Protein AF-0000000078875463 (afdb_homodimer)

Nearest PDB structures (foldseek):
  2kw6-assembly1_A  TM=8.649E-01  e=6.030E-05  Homo sapiens
  2m1l-assembly1_B  TM=8.124E-01  e=4.429E-05  Homo sapiens
  8tsh-assembly1_E  TM=6.847E-01  e=7.932E+00  Caldimonas thermodepolymerans
  2kw6-assembly1_A  TM=8.632E-01  e=5.607E-05  Homo sapiens
  2m1l-assembly1_B  TM=8.114E-01  e=6.341E-05  Homo sapiens

Solvent-accessible surface area (backbone atoms only — not comparable to full-atom values): 6840 Å² total; per-residue (Å²): 134,82,73,65,52,55,68,73,31,62,60,26,43,37,48,52,42,47,53,49,41,60,67,28,46,62,47,30,74,74,62,35,65,68,33,46,52,48,39,54,52,38,45,56,49,39,50,53,35,45,54,53,48,48,54,51,50,55,54,60,72,73,105,133,84,73,65,53,56,67,74,31,62,62,26,44,36,46,51,42,47,53,50,38,59,67,28,46,62,48,30,74,76,63,36,63,67,31,44,52,49,40,55,52,38,46,56,50,39,50,54,35,46,53,51,47,48,54,52,50,55,54,59,71,73,104

InterPro domains:
  IPR017266 Cyclin-dependent kinase 2-associated protein 1/2 [PF09806] (9-61)
  IPR017266 Cyclin-dependent kinase 2-associated protein 1/2 [PTHR22607] (5-63)

Secondary st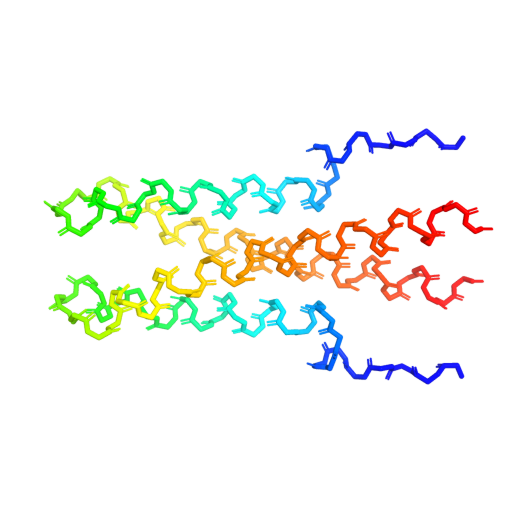ructure (DSSP, 8-state):
-----TTTSHHHHHHHHHHHHHHHHHHHHTT-HHHHHHHHHHHHHHHHHHHHHHHHHHHHHT-/-----TTTSHHHHHHHHHHHHHHHHHHHHTT-HHHHHHHHHHHHHHHHHHHHHHHHHHHHHT-

Radius of gyration: 15.42 Å; Cα contacts (8 Å, |Δi|>4): 124; chains: 2; bounding box: 28×46×31 Å

Foldseek 3Di:
DDPCPCCRDLNNVLVVLVVLLVVLVVVVVVPDPVSVVSNVVSVVSSVVSVVVVVVVVVVVVVD/DDPCPCCRDLNNVLVVLVVLLVVLPVVVVVPDPVSVVSNVVSVVSSVVSVVVVVVVVVVVVVD

pLDDT: mean 86.04, std 15.21, range [30.8, 97.62]

Organism: Nematostella vectensis (NCBI:txid45351)

Structure (mmCIF, N/CA/C/O backbone):
data_AF-0000000078875463-model_v1
#
loop_
_entity.id
_entity.type
_entity.pdbx_description
1 polymer 'Cyclin-dependent kinase 2-associated protein'
#
loop_
_atom_site.group_PDB
_atom_site.id
_atom_site.type_symbol
_atom_site.label_atom_id
_atom_site.label_alt_id
_atom_site.label_comp_id
_atom_site.label_asym_id
_atom_site.label_entity_id
_atom_site.label_seq_id
_atom_site.pdbx_PDB_ins_code
_atom_site.Cartn_x
_atom_site.Cartn_y
_atom_site.Cartn_z
_atom_site.occupancy
_atom_site.B_iso_or_equiv
_atom_site.auth_seq_id
_atom_site.auth_comp_id
_atom_site.auth_asym_id
_atom_site.auth_atom_id
_atom_site.pdbx_PDB_model_num
ATOM 1 N N . SER A 1 1 ? -14.789 19.266 16.031 1 30.8 1 SER A N 1
ATOM 2 C CA . SER A 1 1 ? -13.672 19.203 15.102 1 30.8 1 SER A CA 1
ATOM 3 C C . SER A 1 1 ? -13.57 17.844 14.438 1 30.8 1 SER A C 1
ATOM 5 O O . SER A 1 1 ? -13.273 16.844 15.094 1 30.8 1 SER A O 1
ATOM 7 N N . GLN A 1 2 ? -14.617 17.312 13.633 1 38 2 GLN A N 1
ATOM 8 C CA . GLN A 1 2 ? -15.352 16.078 13.375 1 38 2 GLN A CA 1
ATOM 9 C C . GLN A 1 2 ? -14.43 15.008 12.789 1 38 2 GLN A C 1
ATOM 11 O O . GLN A 1 2 ? -13.789 15.227 11.75 1 38 2 GLN A O 1
ATOM 16 N N . GLY A 1 3 ? -13.758 14.25 13.633 1 39.81 3 GLY A N 1
ATOM 17 C CA . GLY A 1 3 ? -12.914 13.094 13.414 1 39.81 3 GLY A CA 1
ATOM 18 C C . GLY A 1 3 ? -13.344 12.258 12.219 1 39.81 3 GLY A C 1
ATOM 19 O O . GLY A 1 3 ? -14.367 11.57 12.273 1 39.81 3 GLY A O 1
ATOM 20 N N . THR A 1 4 ? -13.375 12.781 11.039 1 51.97 4 THR A N 1
ATOM 21 C CA . THR A 1 4 ? -13.664 11.891 9.914 1 51.97 4 THR A CA 1
ATOM 22 C C . THR A 1 4 ? -13.211 10.469 10.219 1 51.97 4 THR A C 1
ATOM 24 O O . THR A 1 4 ? -12.094 10.25 10.703 1 51.97 4 THR A O 1
ATOM 27 N N . PRO A 1 5 ? -14.141 9.547 10.461 1 55.16 5 PRO A N 1
ATOM 28 C CA . PRO A 1 5 ? -13.766 8.18 10.805 1 55.16 5 PRO A CA 1
ATOM 29 C C . PRO A 1 5 ? -12.641 7.637 9.922 1 55.16 5 PRO A C 1
ATOM 31 O O . PRO A 1 5 ? -12.562 7.969 8.734 1 55.16 5 PRO A O 1
ATOM 34 N N . VAL A 1 6 ? -11.562 7.332 10.5 1 58.69 6 VAL A N 1
ATOM 35 C CA . VAL A 1 6 ? -10.359 6.773 9.883 1 58.69 6 VAL A CA 1
ATOM 36 C C . VAL A 1 6 ? -10.742 5.992 8.625 1 58.69 6 VAL A C 1
ATOM 38 O O . VAL A 1 6 ? -10.055 6.074 7.605 1 58.69 6 VAL A O 1
ATOM 41 N N . SER A 1 7 ? -11.984 5.41 8.789 1 61.06 7 SER A N 1
ATOM 42 C CA . SER A 1 7 ? -12.414 4.574 7.672 1 61.06 7 SER A CA 1
ATOM 43 C C . SER A 1 7 ? -12.852 5.418 6.48 1 61.06 7 SER A C 1
ATOM 45 O O . SER A 1 7 ? -12.68 5.012 5.328 1 61.06 7 SER A O 1
ATOM 47 N N . GLN A 1 8 ? -13.117 6.641 6.785 1 73.44 8 GLN A N 1
ATOM 48 C CA . GLN A 1 8 ? -13.609 7.449 5.676 1 73.44 8 GLN A CA 1
ATOM 49 C C . GLN A 1 8 ? -12.523 8.391 5.156 1 73.44 8 GLN A C 1
ATOM 51 O O . GLN A 1 8 ? -12.688 9.008 4.102 1 73.44 8 GLN A O 1
ATOM 56 N N . SER A 1 9 ? -11.469 8.422 5.824 1 81.94 9 SER A N 1
ATOM 57 C CA . SER A 1 9 ? -10.352 9.242 5.363 1 81.94 9 SER A CA 1
ATOM 58 C C . SER A 1 9 ? -9.539 8.508 4.305 1 81.94 9 SER A C 1
ATOM 60 O O . SER A 1 9 ? -9.664 7.289 4.148 1 81.94 9 SER A O 1
ATOM 62 N N . LYS A 1 10 ? -8.844 9.297 3.539 1 87.88 10 LYS A N 1
ATOM 63 C CA . LYS A 1 10 ? -7.957 8.695 2.547 1 87.88 10 LYS A CA 1
ATOM 64 C C . LYS A 1 10 ? -7.016 7.684 3.191 1 87.88 10 LYS A C 1
ATOM 66 O O . LYS A 1 10 ? -6.711 6.645 2.598 1 87.88 10 LYS A O 1
ATOM 71 N N . TYR A 1 11 ? -6.754 7.938 4.402 1 87.38 11 TYR A N 1
ATOM 72 C CA . TYR A 1 11 ? -5.875 7.043 5.148 1 87.38 11 TYR A CA 1
ATOM 73 C C . TYR A 1 11 ? -6.586 5.738 5.488 1 87.38 11 TYR A C 1
ATOM 75 O O . TYR A 1 11 ? -6.004 4.656 5.363 1 87.38 11 TYR A O 1
ATOM 83 N N . GLY A 1 12 ? -7.785 5.941 5.91 1 89.5 12 GLY A N 1
ATOM 84 C CA . GLY A 1 12 ? -8.578 4.758 6.195 1 89.5 12 GLY A CA 1
ATOM 85 C C . GLY A 1 12 ? -8.828 3.893 4.973 1 89.5 12 GLY A C 1
ATOM 86 O O . GLY A 1 12 ? -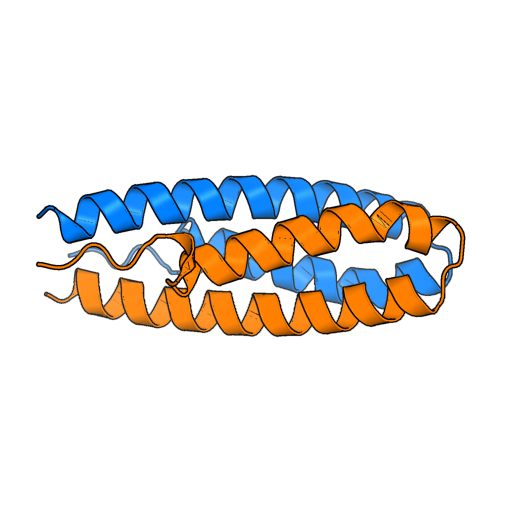8.734 2.664 5.047 1 89.5 12 GLY A O 1
ATOM 87 N N . GLU A 1 13 ? -9.086 4.566 3.965 1 93 13 GLU A N 1
ATOM 88 C CA . GLU A 1 13 ? -9.273 3.844 2.709 1 93 13 GLU A CA 1
ATOM 89 C C . GLU A 1 13 ? -7.992 3.127 2.293 1 93 13 GLU A C 1
ATOM 91 O O . GLU A 1 13 ? -8.031 1.967 1.877 1 93 13 GLU A O 1
ATOM 96 N N . LEU A 1 14 ? -6.902 3.826 2.365 1 94.88 14 LEU A N 1
ATOM 97 C CA . LEU A 1 14 ? -5.609 3.252 2.016 1 94.88 14 LEU A CA 1
ATOM 98 C C . LEU A 1 14 ? -5.32 2.014 2.857 1 94.88 14 LEU A C 1
ATOM 100 O O . LEU A 1 14 ? -4.926 0.974 2.322 1 94.88 14 LEU A O 1
ATOM 104 N N . LEU A 1 15 ? -5.574 2.074 4.133 1 93.5 15 LEU A N 1
ATOM 105 C CA . LEU A 1 15 ? -5.355 0.93 5.012 1 93.5 15 LEU A CA 1
ATOM 106 C C . LEU A 1 15 ? -6.23 -0.249 4.598 1 93.5 15 LEU A C 1
ATOM 108 O O . LEU A 1 15 ? -5.77 -1.392 4.57 1 93.5 15 LEU A O 1
ATOM 112 N N . ALA A 1 16 ? -7.43 0.034 4.32 1 94.5 16 ALA A N 1
ATOM 113 C CA . ALA A 1 16 ? -8.352 -1.022 3.906 1 94.5 16 ALA A CA 1
ATOM 114 C C . ALA A 1 16 ? -7.867 -1.694 2.623 1 94.5 16 ALA A C 1
ATOM 116 O O . ALA A 1 16 ? -7.906 -2.922 2.506 1 94.5 16 ALA A O 1
ATOM 117 N N . VAL A 1 17 ? -7.383 -0.919 1.674 1 96.88 17 VAL A N 1
ATOM 118 C CA . VAL A 1 17 ? -6.91 -1.45 0.401 1 96.88 17 VAL A CA 1
ATOM 119 C C . VAL A 1 17 ? -5.691 -2.344 0.635 1 96.88 17 VAL A C 1
ATOM 121 O O . VAL A 1 17 ? -5.609 -3.445 0.088 1 96.88 17 VAL A O 1
ATOM 124 N N . ILE A 1 18 ? -4.824 -1.881 1.456 1 97 18 ILE A N 1
ATOM 125 C CA . ILE A 1 18 ? -3.609 -2.637 1.738 1 97 18 ILE A CA 1
ATOM 126 C C . ILE A 1 18 ? -3.969 -3.947 2.438 1 97 18 ILE A C 1
ATOM 128 O O . ILE A 1 18 ? -3.367 -4.988 2.164 1 97 18 ILE A O 1
ATOM 132 N N . GLU A 1 19 ? -4.91 -3.881 3.293 1 95.5 19 GLU A N 1
ATOM 133 C CA . GLU A 1 19 ? -5.371 -5.09 3.971 1 95.5 19 GLU A CA 1
ATOM 134 C C . GLU A 1 19 ? -5.984 -6.078 2.98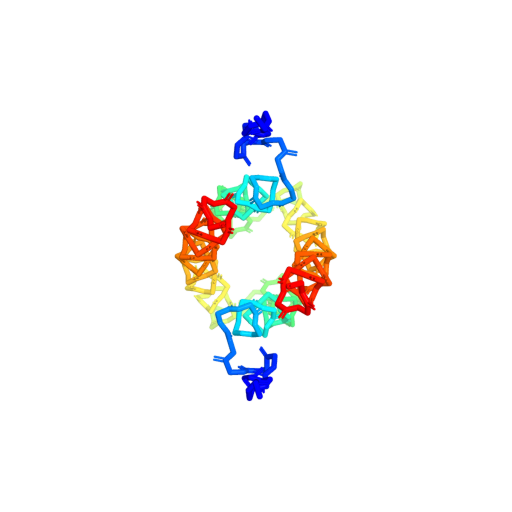 1 95.5 19 GLU A C 1
ATOM 136 O O . GLU A 1 19 ? -5.773 -7.285 3.092 1 95.5 19 GLU A O 1
ATOM 141 N N . GLU A 1 20 ? -6.633 -5.523 2.082 1 96.38 20 GLU A N 1
ATOM 142 C CA . GLU A 1 20 ? -7.223 -6.371 1.048 1 96.38 20 GLU A CA 1
ATOM 143 C C . GLU A 1 20 ? -6.141 -7.023 0.19 1 96.38 20 GLU A C 1
ATOM 145 O O . GLU A 1 20 ? -6.273 -8.18 -0.209 1 96.38 20 GLU A O 1
ATOM 150 N N . LEU A 1 21 ? -5.113 -6.285 -0.127 1 97.19 21 LEU A N 1
ATOM 151 C CA . LEU A 1 21 ? -3.98 -6.863 -0.843 1 97.19 21 LEU A CA 1
ATOM 152 C C . LEU A 1 21 ? -3.42 -8.07 -0.094 1 97.19 21 LEU A C 1
ATOM 154 O O . LEU A 1 21 ? -3.111 -9.094 -0.703 1 97.19 21 LEU A O 1
ATOM 158 N N . GLY A 1 22 ? -3.35 -7.91 1.188 1 95.81 22 GLY A N 1
ATOM 159 C CA . GLY A 1 22 ? -2.84 -9 2.008 1 95.81 22 GLY A CA 1
ATOM 160 C C . GLY A 1 22 ? -3.688 -10.258 1.926 1 95.81 22 GLY A C 1
ATOM 161 O O . GLY A 1 22 ? -3.16 -11.367 1.963 1 95.81 22 GLY A O 1
ATOM 162 N N . LYS A 1 23 ? -4.914 -10.156 1.796 1 95.81 23 LYS A N 1
ATOM 163 C CA . LYS A 1 23 ? -5.828 -11.289 1.709 1 95.81 23 LYS A CA 1
ATOM 164 C C . LYS A 1 23 ? -5.703 -11.992 0.363 1 95.81 23 LYS A C 1
ATOM 166 O O . LYS A 1 23 ? -5.973 -13.195 0.257 1 95.81 23 LYS A O 1
ATOM 171 N N . ASP A 1 24 ? -5.25 -11.258 -0.592 1 95.06 24 ASP A N 1
ATOM 172 C CA . ASP A 1 24 ? -5.25 -11.773 -1.957 1 95.06 24 ASP A CA 1
ATOM 173 C C . ASP A 1 24 ? -3.93 -12.469 -2.277 1 95.06 24 ASP A C 1
ATOM 175 O O . ASP A 1 24 ? -3.801 -13.125 -3.316 1 95.06 24 ASP A O 1
ATOM 179 N N . ILE A 1 25 ? -3.041 -12.43 -1.378 1 91.75 25 ILE A N 1
ATOM 180 C CA . ILE A 1 25 ? -1.705 -12.945 -1.668 1 91.75 25 ILE A CA 1
ATOM 181 C C . ILE A 1 25 ? -1.752 -14.461 -1.799 1 91.75 25 ILE A C 1
ATOM 183 O O . ILE A 1 25 ? -1.28 -15.023 -2.793 1 91.75 25 ILE A O 1
ATOM 187 N N . ARG A 1 26 ? -2.363 -15.133 -0.881 1 92.44 26 ARG A N 1
ATOM 188 C CA . ARG A 1 26 ? -2.357 -16.594 -0.872 1 92.44 26 ARG A CA 1
ATOM 189 C C . ARG A 1 26 ? -3.111 -17.156 -2.074 1 92.44 26 ARG A C 1
ATOM 191 O O . ARG A 1 26 ? -2.59 -18 -2.803 1 92.44 26 ARG A O 1
ATO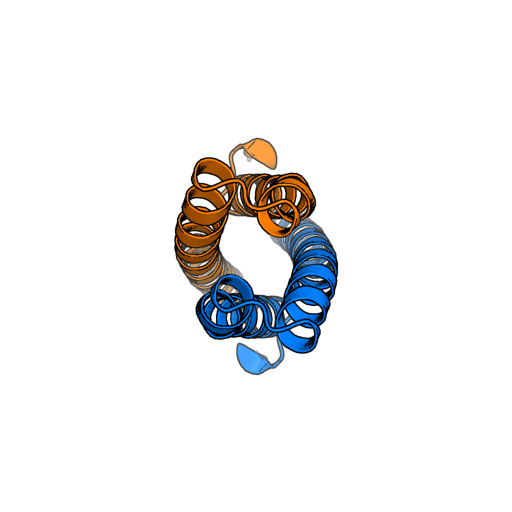M 198 N N . PRO A 1 27 ? -4.273 -16.625 -2.301 1 93.38 27 PRO A N 1
ATOM 199 C CA . PRO A 1 27 ? -4.961 -17.094 -3.51 1 93.38 27 PRO A CA 1
ATOM 200 C C . PRO A 1 27 ? -4.164 -16.828 -4.781 1 93.38 27 PRO A C 1
ATOM 202 O O . PRO A 1 27 ? -4.238 -17.594 -5.742 1 93.38 27 PRO A O 1
ATOM 205 N N . THR A 1 28 ? -3.449 -15.781 -4.801 1 89.75 28 THR A N 1
ATOM 206 C CA . THR A 1 28 ? -2.629 -15.43 -5.957 1 89.75 28 THR A CA 1
ATOM 207 C C . THR A 1 28 ? -1.508 -16.453 -6.148 1 89.75 28 THR A C 1
ATOM 209 O O . THR A 1 28 ? -1.267 -16.906 -7.266 1 89.75 28 THR A O 1
ATOM 212 N N . TYR A 1 29 ? -0.96 -16.719 -5.051 1 86.94 29 TYR A N 1
ATOM 213 C CA . TYR A 1 29 ? 0.115 -17.703 -5.105 1 86.94 29 TYR A CA 1
ATOM 214 C C . TYR A 1 29 ? -0.414 -19.062 -5.543 1 86.94 29 TYR A C 1
ATOM 216 O O . TYR A 1 29 ? 0.31 -19.844 -6.152 1 86.94 29 TYR A O 1
ATOM 224 N N . ALA A 1 30 ? -1.652 -19.391 -5.293 1 90.69 30 ALA A N 1
ATOM 225 C CA . ALA A 1 30 ? -2.301 -20.656 -5.629 1 90.69 30 ALA A CA 1
ATOM 226 C C . ALA A 1 30 ? -2.807 -20.656 -7.07 1 90.69 30 ALA A C 1
ATOM 228 O O . ALA A 1 30 ? -3.469 -21.594 -7.508 1 90.69 30 ALA A O 1
ATOM 229 N N . GLY A 1 31 ? -2.594 -19.406 -7.738 1 87.81 31 GLY A N 1
ATOM 230 C CA . GLY A 1 31 ? -2.902 -19.375 -9.156 1 87.81 31 GLY A CA 1
ATOM 231 C C . GLY A 1 31 ? -4.262 -18.766 -9.461 1 87.81 31 GLY A C 1
ATOM 232 O O . GLY A 1 31 ? -4.777 -18.922 -10.57 1 87.81 31 GLY A O 1
ATOM 233 N N . SER A 1 32 ? -4.902 -18.156 -8.477 1 93.69 32 SER A N 1
ATOM 234 C CA . SER A 1 32 ? -6.176 -17.484 -8.711 1 93.69 32 SER A CA 1
ATOM 235 C C . SER A 1 32 ? -5.996 -16.266 -9.617 1 93.69 32 SER A C 1
ATOM 237 O O . SER A 1 32 ? -5.344 -15.297 -9.242 1 93.69 32 SER A O 1
ATOM 239 N N . LYS A 1 33 ? -6.59 -16.359 -10.781 1 93.69 33 LYS A N 1
ATOM 240 C CA . LYS A 1 33 ? -6.52 -15.242 -11.719 1 93.69 33 LYS A CA 1
ATOM 241 C C . LYS A 1 33 ? -7.258 -14.023 -11.18 1 93.69 33 LYS A C 1
ATOM 243 O O . LYS A 1 33 ? -6.789 -12.891 -11.32 1 93.69 33 LYS A O 1
ATOM 248 N N . ASN A 1 34 ? -8.375 -14.273 -10.586 1 95.12 34 ASN A N 1
ATOM 249 C CA . ASN A 1 34 ? -9.164 -13.18 -10.016 1 95.12 34 ASN A CA 1
ATOM 250 C C . ASN A 1 34 ? -8.391 -12.438 -8.93 1 95.12 34 ASN A C 1
ATOM 252 O O . ASN A 1 34 ? -8.383 -11.211 -8.898 1 95.12 34 ASN A O 1
ATOM 256 N N . ALA A 1 35 ? -7.738 -13.172 -8.086 1 94.94 35 ALA A N 1
ATOM 257 C CA . ALA A 1 35 ? -6.961 -12.547 -7.016 1 94.94 35 ALA A CA 1
ATOM 258 C C . ALA A 1 35 ? -5.801 -11.734 -7.586 1 94.94 35 ALA A C 1
ATOM 260 O O . ALA A 1 35 ? -5.488 -10.656 -7.082 1 94.94 35 ALA A O 1
ATOM 261 N N . SER A 1 36 ? -5.176 -12.242 -8.633 1 92.38 36 SER A N 1
ATOM 262 C CA . SER A 1 36 ? -4.07 -11.523 -9.266 1 92.38 36 SER A CA 1
ATOM 263 C C . SER A 1 36 ? -4.527 -10.18 -9.812 1 92.38 36 SER A C 1
ATOM 265 O O . SER A 1 36 ? -3.828 -9.172 -9.664 1 92.38 36 SER A O 1
ATOM 267 N N . GLU A 1 37 ? -5.625 -10.211 -10.375 1 93.94 37 GLU A N 1
ATOM 268 C CA . GLU A 1 37 ? -6.191 -8.992 -10.938 1 93.94 37 GLU A CA 1
ATOM 269 C C . GLU A 1 37 ? -6.555 -7.996 -9.836 1 93.94 37 GLU A C 1
ATOM 271 O O . GLU A 1 37 ? -6.32 -6.793 -9.969 1 93.94 37 GLU A O 1
ATOM 276 N N . ARG A 1 38 ? -7.113 -8.477 -8.812 1 96.38 38 ARG A N 1
ATOM 277 C CA . ARG A 1 38 ? -7.449 -7.613 -7.688 1 96.38 38 ARG A CA 1
ATOM 278 C C . ARG A 1 38 ? -6.191 -7.016 -7.062 1 96.38 38 ARG A C 1
ATOM 280 O O . ARG A 1 38 ? -6.184 -5.848 -6.66 1 96.38 38 ARG A O 1
ATOM 287 N N . LEU A 1 39 ? -5.16 -7.816 -6.961 1 95.12 39 LEU A N 1
ATOM 288 C CA . LEU A 1 39 ? -3.887 -7.352 -6.426 1 95.12 39 LEU A CA 1
ATOM 289 C C . LEU A 1 39 ? -3.32 -6.219 -7.27 1 95.12 39 LEU A C 1
ATOM 291 O O . LEU A 1 39 ? -2.893 -5.191 -6.738 1 95.12 39 LEU A O 1
ATOM 295 N N . LYS A 1 40 ? -3.34 -6.387 -8.539 1 95.5 40 LYS A N 1
ATOM 296 C CA . LYS A 1 40 ? -2.83 -5.367 -9.445 1 95.5 40 LYS A CA 1
ATOM 297 C C . LYS A 1 40 ? -3.619 -4.066 -9.32 1 95.5 40 LYS A C 1
ATOM 299 O O . LYS A 1 40 ? -3.037 -2.994 -9.156 1 95.5 40 LYS A O 1
ATOM 304 N N . LYS A 1 41 ? -4.898 -4.156 -9.32 1 97.31 41 LYS A N 1
ATOM 305 C CA . LYS A 1 41 ? -5.762 -2.98 -9.203 1 97.31 41 LYS A CA 1
ATOM 306 C C . LYS A 1 41 ? -5.617 -2.322 -7.836 1 97.31 41 LYS A C 1
ATOM 308 O O . LYS A 1 41 ? -5.605 -1.094 -7.734 1 97.31 41 LYS A O 1
ATOM 313 N N . GLY A 1 42 ? -5.523 -3.221 -6.855 1 97.44 42 GLY A N 1
ATOM 314 C CA . GLY A 1 42 ? -5.352 -2.691 -5.512 1 97.44 42 GLY A CA 1
ATOM 315 C C . GLY A 1 42 ? -4.066 -1.899 -5.344 1 97.44 42 GLY A C 1
ATOM 316 O O . GLY A 1 42 ? -4.062 -0.846 -4.703 1 97.44 42 GLY A O 1
ATOM 317 N N . ILE A 1 43 ? -3.059 -2.379 -5.969 1 96.94 43 ILE A N 1
ATOM 318 C CA . ILE A 1 43 ? -1.77 -1.701 -5.883 1 96.94 43 ILE A CA 1
ATOM 319 C C . ILE A 1 43 ? -1.854 -0.347 -6.586 1 96.94 43 ILE A C 1
ATOM 321 O O . ILE A 1 43 ? -1.364 0.659 -6.066 1 96.94 43 ILE A O 1
ATOM 325 N N . MET A 1 44 ? -2.475 -0.213 -7.672 1 96.12 44 MET A N 1
ATOM 326 C CA . MET A 1 44 ? -2.658 1.042 -8.398 1 96.12 44 MET A CA 1
ATOM 327 C C . MET A 1 44 ? -3.488 2.025 -7.578 1 96.12 44 MET A C 1
ATOM 329 O O . MET A 1 44 ? -3.17 3.215 -7.516 1 96.12 44 MET A O 1
ATOM 333 N N . HIS A 1 45 ? -4.469 1.476 -6.984 1 97.44 45 HIS A N 1
ATOM 334 C CA . HIS A 1 45 ? -5.34 2.309 -6.16 1 97.44 45 HIS A CA 1
ATOM 335 C C . HIS A 1 45 ? -4.605 2.82 -4.926 1 97.44 45 HIS A C 1
ATOM 337 O O . HIS A 1 45 ? -4.703 4 -4.586 1 97.44 45 HIS A O 1
ATOM 343 N N . ALA A 1 46 ? -3.875 1.932 -4.332 1 97.62 46 ALA A N 1
ATOM 344 C CA . ALA A 1 46 ? -3.098 2.322 -3.156 1 97.62 46 ALA A CA 1
ATOM 345 C C . ALA A 1 46 ? -2.094 3.418 -3.504 1 97.62 46 ALA A C 1
ATOM 347 O O . ALA A 1 46 ? -1.916 4.371 -2.74 1 97.62 46 ALA A O 1
ATOM 348 N N . ARG A 1 47 ? -1.444 3.338 -4.559 1 96.12 47 ARG A N 1
ATOM 349 C CA . ARG A 1 47 ? -0.497 4.352 -5.008 1 96.12 47 ARG A CA 1
ATOM 350 C C . ARG A 1 47 ? -1.164 5.719 -5.109 1 96.12 47 ARG A C 1
ATOM 352 O O . ARG A 1 47 ? -0.603 6.723 -4.664 1 96.12 47 ARG A O 1
ATOM 359 N N . ALA A 1 48 ? -2.297 5.707 -5.738 1 96.06 48 ALA A N 1
ATOM 360 C CA . ALA A 1 48 ? -3.041 6.957 -5.875 1 96.06 48 ALA A CA 1
ATOM 361 C C . ALA A 1 48 ? -3.426 7.52 -4.512 1 96.06 48 ALA A C 1
ATOM 363 O O . ALA A 1 48 ? -3.271 8.719 -4.258 1 96.06 48 ALA A O 1
ATOM 364 N N . LEU A 1 49 ? -3.875 6.668 -3.666 1 94.88 49 LEU A N 1
ATOM 365 C CA . LEU A 1 49 ? -4.285 7.094 -2.332 1 94.88 49 LEU A CA 1
ATOM 366 C C . LEU A 1 49 ? -3.105 7.676 -1.562 1 94.88 49 LEU A C 1
ATOM 368 O O . LEU A 1 49 ? -3.238 8.711 -0.908 1 94.88 49 LEU A O 1
ATOM 372 N N . VAL A 1 50 ? -1.949 7.074 -1.653 1 93.88 50 VAL A N 1
ATOM 373 C CA . VAL A 1 50 ? -0.767 7.562 -0.951 1 93.88 50 VAL A CA 1
ATOM 374 C C . VAL A 1 50 ? -0.394 8.953 -1.465 1 93.88 50 VAL A C 1
ATOM 376 O O . VAL A 1 50 ? -0.048 9.836 -0.68 1 93.88 50 VAL A O 1
ATOM 379 N N . ARG A 1 51 ? -0.497 9.141 -2.727 1 92.62 51 ARG A N 1
ATOM 380 C CA . ARG A 1 51 ? -0.186 10.445 -3.303 1 92.62 51 ARG A CA 1
ATOM 381 C C . ARG A 1 51 ? -1.149 11.516 -2.793 1 92.62 51 ARG A C 1
ATOM 383 O O . ARG A 1 51 ? -0.74 12.641 -2.51 1 92.62 51 ARG A O 1
ATOM 390 N N . GLU A 1 52 ? -2.324 11.141 -2.65 1 90.88 52 GLU A N 1
ATOM 391 C CA . GLU A 1 52 ? -3.324 12.062 -2.115 1 90.88 52 GLU A CA 1
ATOM 392 C C . GLU A 1 52 ? -3.064 12.367 -0.643 1 90.88 52 GLU A C 1
ATOM 394 O O . GLU A 1 52 ? -3.225 13.508 -0.199 1 90.88 52 GLU A O 1
ATOM 399 N N . CYS A 1 53 ? -2.721 11.312 0.055 1 88.19 53 CYS A N 1
ATOM 400 C CA . CYS A 1 53 ? -2.359 11.516 1.454 1 88.19 53 CYS A CA 1
ATOM 401 C C . CYS A 1 53 ? -1.162 12.453 1.578 1 88.19 53 CYS A C 1
ATOM 403 O O . CYS A 1 53 ? -1.135 13.32 2.453 1 88.19 53 CYS A O 1
ATOM 405 N N . LEU A 1 54 ? -0.158 12.281 0.718 1 85.44 54 LEU A N 1
ATOM 406 C CA . LEU A 1 54 ? 1.038 13.117 0.712 1 85.44 54 LEU A CA 1
ATOM 407 C C . LEU A 1 54 ? 0.678 14.586 0.492 1 85.44 54 LEU A C 1
ATOM 409 O O . LEU A 1 54 ? 1.188 15.469 1.188 1 85.44 54 LEU A O 1
ATOM 413 N N . ILE A 1 55 ? -0.208 14.859 -0.384 1 86.38 55 ILE A N 1
ATOM 414 C CA . ILE A 1 55 ? -0.646 16.219 -0.693 1 86.38 55 ILE A CA 1
ATOM 415 C C . ILE A 1 55 ? -1.321 16.828 0.531 1 86.38 55 ILE A C 1
ATOM 417 O O . ILE A 1 55 ? -1.073 18 0.867 1 86.38 55 ILE A O 1
ATOM 421 N N . GLU A 1 56 ? -2.148 16.016 1.198 1 80.75 56 GLU A N 1
ATOM 422 C CA . GLU A 1 56 ? -2.859 16.484 2.383 1 80.75 56 GLU A CA 1
ATOM 423 C C . GLU A 1 56 ? -1.891 16.797 3.523 1 80.75 56 GLU A C 1
ATOM 425 O O . GLU A 1 56 ? -2.068 17.766 4.258 1 80.75 56 GLU A O 1
ATOM 430 N N . THR A 1 57 ? -0.95 15.961 3.701 1 80.88 57 THR A N 1
ATOM 431 C CA . THR A 1 57 ? 0.05 16.172 4.742 1 80.88 57 THR A CA 1
ATOM 432 C C . THR A 1 57 ? 0.84 17.453 4.484 1 80.88 57 THR A C 1
ATOM 434 O O . THR A 1 57 ? 1.148 18.188 5.418 1 80.88 57 THR A O 1
ATOM 437 N N . GLU A 1 58 ? 1.217 17.672 3.223 1 79.75 58 GLU A N 1
ATOM 438 C CA . GLU A 1 58 ? 1.933 18.891 2.855 1 79.75 58 GLU A CA 1
ATOM 439 C C . GLU A 1 58 ? 1.1 20.141 3.156 1 79.75 58 GLU A C 1
ATOM 441 O O . GLU A 1 58 ? 1.634 21.156 3.598 1 79.75 58 GLU A O 1
ATOM 446 N N . ARG A 1 59 ? -0.141 20.047 2.996 1 80.56 59 ARG A N 1
ATOM 447 C CA . ARG A 1 59 ? -1.051 21.156 3.273 1 80.56 59 ARG A CA 1
ATOM 448 C C . ARG A 1 59 ? -1.146 21.422 4.773 1 80.56 59 ARG A C 1
ATOM 450 O O . ARG A 1 59 ? -1.141 22.578 5.203 1 80.56 59 ARG A O 1
ATOM 457 N N . CYS A 1 60 ? -1.148 20.375 5.602 1 78.38 60 CYS A N 1
ATOM 458 C CA . CYS A 1 60 ? -1.216 20.484 7.055 1 78.38 60 CYS A CA 1
ATOM 459 C C . CYS A 1 60 ? 0.066 21.094 7.613 1 78.38 60 CYS A C 1
ATOM 461 O O . CYS A 1 60 ? 0.025 21.875 8.562 1 78.38 60 CYS A O 1
ATOM 463 N N . ALA A 1 61 ? 1.17 20.812 7.027 1 75.44 61 ALA A N 1
ATOM 464 C CA . ALA A 1 61 ? 2.467 21.281 7.512 1 75.44 61 ALA A CA 1
ATOM 465 C C . ALA A 1 61 ? 2.645 22.766 7.234 1 75.44 61 ALA A C 1
ATOM 467 O O . ALA A 1 61 ? 3.406 23.453 7.93 1 75.44 61 ALA A O 1
ATOM 468 N N . ARG A 1 62 ? 2.01 23.234 6.246 1 78.44 62 ARG A N 1
ATOM 469 C CA . ARG A 1 62 ? 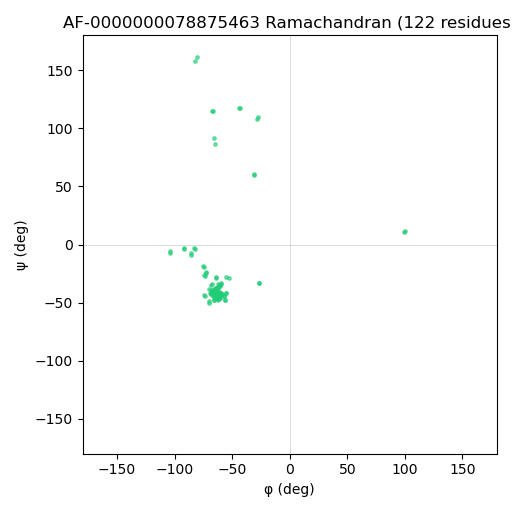2.117 24.641 5.867 1 78.44 62 ARG A CA 1
ATOM 470 C C . ARG A 1 62 ? 1.139 25.5 6.656 1 78.44 62 ARG A C 1
ATOM 472 O O . ARG A 1 62 ? 1.227 26.734 6.637 1 78.44 62 ARG A O 1
ATOM 479 N N . GLN A 1 63 ? 0.268 24.906 7.426 1 69.06 63 GLN A N 1
ATOM 480 C CA . GLN A 1 63 ? -0.631 25.688 8.273 1 69.06 63 GLN A CA 1
ATOM 481 C C . GLN A 1 63 ? -0.016 25.922 9.648 1 6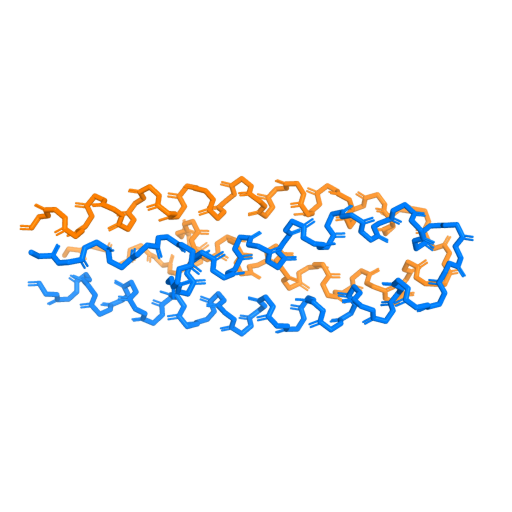9.06 63 GLN A C 1
ATOM 483 O O . GLN A 1 63 ? -0.126 27.031 10.195 1 69.06 63 GLN A O 1
ATOM 488 N N . SER B 1 1 ? 11.117 25.375 9.062 1 33.09 1 SER B N 1
ATOM 489 C CA . SER B 1 1 ? 10.461 24.234 9.688 1 33.09 1 SER B CA 1
ATOM 490 C C . SER B 1 1 ? 10.539 23 8.797 1 33.09 1 SER B C 1
ATOM 492 O O . SER B 1 1 ? 10.023 23 7.676 1 33.09 1 SER B O 1
ATOM 494 N N . GLN B 1 2 ? 11.719 22.219 8.664 1 39.53 2 GLN B N 1
ATOM 495 C CA . GLN B 1 2 ? 12.531 21.562 7.633 1 39.53 2 GLN B CA 1
ATOM 496 C C . GLN B 1 2 ? 11.766 20.422 6.98 1 39.53 2 GLN B C 1
ATOM 498 O O . GLN B 1 2 ? 11.273 19.516 7.668 1 39.53 2 GLN B O 1
ATOM 503 N N . GLY B 1 3 ? 11.07 20.688 5.895 1 40.16 3 GLY B N 1
ATOM 504 C CA . GLY B 1 3 ? 10.344 19.828 4.973 1 40.16 3 GLY B CA 1
ATOM 505 C C . GLY B 1 3 ? 10.953 18.438 4.836 1 40.16 3 GLY B C 1
ATOM 506 O O . GLY B 1 3 ? 12.023 18.281 4.246 1 40.16 3 GLY B O 1
ATOM 507 N N . THR B 1 4 ? 11.039 17.656 5.895 1 52.78 4 THR B N 1
ATOM 508 C CA . THR B 1 4 ? 11.523 16.297 5.672 1 52.78 4 THR B CA 1
ATOM 509 C C . THR B 1 4 ? 11.195 15.828 4.258 1 52.78 4 THR B C 1
ATOM 511 O O . THR B 1 4 ? 10.078 16.016 3.775 1 52.78 4 THR B O 1
ATOM 514 N N . PRO B 1 5 ? 12.234 15.703 3.412 1 56.16 5 PRO B N 1
ATOM 515 C CA . PRO B 1 5 ? 11.969 15.273 2.039 1 56.16 5 PRO B CA 1
ATOM 516 C C . PRO B 1 5 ? 10.961 14.125 1.966 1 56.16 5 PRO B C 1
ATOM 518 O O . PRO B 1 5 ? 10.938 13.258 2.844 1 56.16 5 PRO B O 1
ATOM 521 N N . VAL B 1 6 ? 9.875 14.359 1.364 1 59.25 6 VAL B N 1
ATOM 522 C CA . VAL B 1 6 ? 8.773 13.43 1.146 1 59.25 6 VAL B CA 1
ATOM 523 C C . VAL B 1 6 ? 9.305 11.992 1.127 1 59.25 6 VAL B C 1
ATOM 525 O O . VAL B 1 6 ? 8.672 11.086 1.678 1 59.25 6 VAL B O 1
ATOM 528 N N . SER B 1 7 ? 10.578 11.953 0.592 1 62.25 7 SER B N 1
ATOM 529 C CA . SER B 1 7 ? 11.156 10.617 0.448 1 62.25 7 SER B CA 1
ATOM 530 C C . SER B 1 7 ? 11.586 10.055 1.798 1 62.25 7 SER B C 1
ATOM 532 O O . SER B 1 7 ? 11.555 8.844 2.008 1 62.25 7 SER B O 1
ATOM 534 N N . GLN B 1 8 ? 11.727 10.969 2.709 1 74.81 8 GLN B N 1
ATOM 535 C CA . GLN B 1 8 ? 12.227 10.469 3.986 1 74.81 8 GLN B CA 1
ATOM 536 C C . GLN B 1 8 ? 11.102 10.375 5.016 1 74.81 8 GLN B C 1
ATOM 538 O O . GLN B 1 8 ? 11.289 9.812 6.094 1 74.81 8 GLN B O 1
ATOM 543 N N . SER B 1 9 ? 10.008 10.828 4.656 1 82.25 9 SER B N 1
ATOM 544 C CA . SER B 1 9 ? 8.852 10.719 5.539 1 82.25 9 SER B CA 1
ATOM 545 C C . SER B 1 9 ? 8.227 9.328 5.453 1 82.25 9 SER B C 1
ATOM 547 O O . SER B 1 9 ? 8.523 8.562 4.539 1 82.25 9 SER B O 1
ATOM 549 N N . LYS B 1 10 ? 7.461 9.031 6.465 1 87.81 10 LYS B N 1
ATOM 550 C CA . LYS B 1 10 ? 6.734 7.77 6.441 1 87.81 10 LYS B CA 1
ATOM 551 C C . LYS B 1 10 ? 5.875 7.652 5.184 1 87.81 10 LYS B C 1
ATOM 553 O O . LYS B 1 10 ? 5.742 6.562 4.617 1 87.81 10 LYS B O 1
ATOM 558 N N . TYR B 1 11 ? 5.516 8.789 4.734 1 87.69 11 TYR B N 1
ATOM 559 C CA . TYR B 1 11 ? 4.703 8.82 3.523 1 87.69 11 TYR B CA 1
ATOM 560 C C . TYR B 1 11 ? 5.543 8.508 2.291 1 87.69 11 TYR B C 1
ATOM 562 O O . TYR B 1 11 ? 5.109 7.758 1.412 1 87.69 11 TYR B O 1
ATOM 570 N N . GLY B 1 12 ? 6.684 9.117 2.297 1 89.62 12 GLY B N 1
ATOM 571 C CA . GLY B 1 12 ? 7.598 8.828 1.202 1 89.62 12 GLY B CA 1
ATOM 572 C C . GLY B 1 12 ? 8.031 7.379 1.153 1 89.62 12 GLY B C 1
ATOM 573 O O . GLY B 1 12 ? 8.094 6.777 0.078 1 89.62 12 GLY B O 1
ATOM 574 N N . GLU B 1 13 ? 8.273 6.918 2.293 1 93.12 13 GLU B N 1
ATOM 575 C CA . GLU B 1 13 ? 8.633 5.508 2.377 1 93.12 13 GLU B CA 1
ATOM 576 C C . GLU B 1 13 ? 7.484 4.617 1.915 1 93.12 13 GLU B C 1
ATOM 578 O O . GLU B 1 13 ? 7.695 3.656 1.169 1 93.12 13 GLU B O 1
ATOM 583 N N . LEU B 1 14 ? 6.324 4.926 2.389 1 94.88 14 LEU B N 1
ATOM 584 C CA . LEU B 1 14 ? 5.137 4.164 2.008 1 94.88 14 LEU B CA 1
ATOM 585 C C . LEU B 1 14 ? 4.949 4.172 0.495 1 94.88 14 LEU B C 1
ATOM 587 O O . LEU B 1 14 ? 4.723 3.125 -0.115 1 94.88 14 LEU B O 1
ATOM 591 N N . LEU B 1 15 ? 5.113 5.297 -0.122 1 93.69 15 LEU B N 1
ATOM 592 C CA . LEU B 1 15 ? 4.977 5.398 -1.571 1 93.69 15 LEU B CA 1
ATOM 593 C C . LEU B 1 15 ? 6.02 4.539 -2.277 1 93.69 15 LEU B C 1
ATOM 595 O O . LEU B 1 15 ? 5.703 3.85 -3.25 1 93.69 15 LEU B O 1
ATOM 599 N N . ALA B 1 16 ? 7.18 4.621 -1.802 1 94.56 16 ALA B N 1
ATOM 600 C CA . ALA B 1 16 ? 8.25 3.828 -2.402 1 94.56 16 ALA B CA 1
ATOM 601 C C . ALA B 1 16 ? 7.953 2.336 -2.307 1 94.56 16 ALA B C 1
ATOM 603 O O . ALA B 1 16 ? 8.148 1.594 -3.271 1 94.56 16 ALA B O 1
ATOM 604 N N . VAL B 1 17 ? 7.441 1.889 -1.173 1 96.88 17 VAL B N 1
ATOM 605 C CA . VAL B 1 17 ? 7.129 0.479 -0.962 1 96.88 17 VAL B CA 1
ATOM 606 C C . VAL B 1 17 ? 6.023 0.046 -1.919 1 96.88 17 VAL B C 1
ATOM 608 O O . VAL B 1 17 ? 6.117 -1.006 -2.555 1 96.88 17 VAL B O 1
ATOM 611 N N . ILE B 1 18 ? 5.051 0.865 -2.041 1 97 18 ILE B N 1
ATOM 612 C CA . ILE B 1 18 ? 3.92 0.545 -2.904 1 97 18 ILE B CA 1
ATOM 613 C C . ILE B 1 18 ? 4.383 0.484 -4.359 1 97 18 ILE B C 1
ATOM 615 O O . ILE B 1 18 ? 3.938 -0.377 -5.121 1 97 18 ILE B O 1
ATOM 619 N N . GLU B 1 19 ? 5.254 1.362 -4.707 1 95.44 19 GLU B N 1
ATOM 620 C CA . GLU B 1 19 ? 5.805 1.35 -6.059 1 95.44 19 GLU B CA 1
ATOM 621 C C . GLU B 1 19 ? 6.609 0.078 -6.316 1 95.44 19 GLU B C 1
ATOM 623 O O . GLU B 1 19 ? 6.539 -0.499 -7.402 1 95.44 19 GLU B O 1
ATOM 628 N N . GLU B 1 20 ? 7.258 -0.297 -5.316 1 96.31 20 GLU B N 1
ATOM 629 C CA . GLU B 1 20 ? 8.023 -1.535 -5.43 1 96.31 20 GLU B CA 1
ATOM 630 C C . GLU B 1 20 ? 7.102 -2.742 -5.578 1 96.31 20 GLU B C 1
ATOM 632 O O . GLU B 1 20 ? 7.406 -3.674 -6.324 1 96.31 20 GLU B O 1
ATOM 637 N N . LEU B 1 21 ? 6.004 -2.752 -4.855 1 97.19 21 LEU B N 1
ATOM 638 C CA . LEU B 1 21 ? 5.012 -3.811 -5.02 1 97.19 21 LEU B CA 1
ATOM 639 C C . LEU B 1 21 ? 4.555 -3.906 -6.473 1 97.19 21 LEU B C 1
ATOM 641 O O . LEU B 1 21 ? 4.426 -5.004 -7.016 1 97.19 21 LEU B O 1
ATOM 645 N N . GLY B 1 22 ? 4.367 -2.76 -7.039 1 95.62 22 GLY B N 1
ATOM 646 C CA . GLY B 1 22 ? 3.939 -2.73 -8.43 1 95.62 22 GLY B CA 1
ATOM 647 C C . GLY B 1 22 ? 4.938 -3.367 -9.375 1 95.62 22 GLY B C 1
ATOM 648 O O . GLY B 1 22 ? 4.551 -4.02 -10.352 1 95.62 22 GLY B O 1
ATOM 649 N N . LYS B 1 23 ? 6.152 -3.264 -9.141 1 95.81 23 LYS B N 1
ATOM 650 C CA . LYS B 1 23 ? 7.207 -3.82 -9.984 1 95.81 23 LYS B CA 1
ATOM 651 C C . LYS B 1 23 ? 7.277 -5.34 -9.844 1 95.81 23 LYS B C 1
ATOM 653 O O . LYS B 1 23 ? 7.715 -6.031 -10.766 1 95.81 23 LYS B O 1
ATOM 658 N N . ASP B 1 24 ? 6.793 -5.785 -8.734 1 95 24 ASP B N 1
ATOM 659 C CA . ASP B 1 24 ? 6.961 -7.203 -8.422 1 95 24 ASP B CA 1
ATOM 660 C C . ASP B 1 24 ? 5.77 -8.016 -8.914 1 95 24 ASP B C 1
ATOM 662 O O . ASP B 1 24 ? 5.801 -9.25 -8.883 1 95 24 ASP B O 1
ATOM 666 N N . ILE B 1 25 ? 4.832 -7.383 -9.445 1 91.25 25 ILE B N 1
ATOM 667 C CA . ILE B 1 25 ? 3.602 -8.078 -9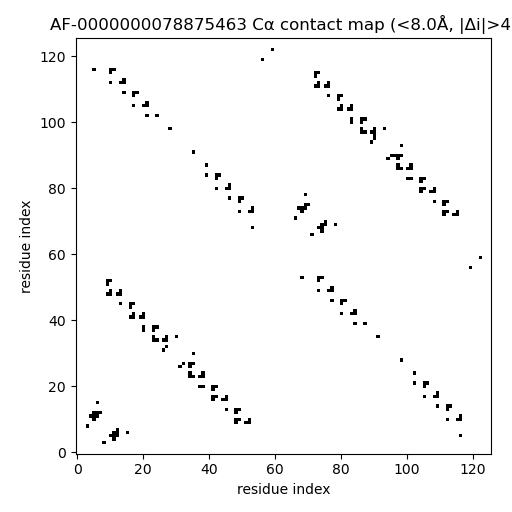.797 1 91.25 25 ILE B CA 1
ATOM 668 C C . ILE B 1 25 ? 3.855 -9.008 -10.977 1 91.25 25 ILE B C 1
ATOM 670 O O . ILE B 1 25 ? 3.555 -10.203 -10.914 1 91.25 25 ILE B O 1
ATOM 674 N N . ARG B 1 26 ? 4.449 -8.523 -12.008 1 92.06 26 ARG B N 1
ATOM 675 C CA . ARG B 1 26 ? 4.629 -9.305 -13.227 1 92.06 26 ARG B CA 1
ATOM 676 C C . ARG B 1 26 ? 5.555 -10.492 -12.984 1 92.06 26 ARG B C 1
ATOM 678 O O . ARG B 1 26 ? 5.215 -11.633 -13.312 1 92.06 26 ARG B O 1
ATOM 685 N N . PRO B 1 27 ? 6.648 -10.234 -12.359 1 93.38 27 PRO B N 1
ATOM 686 C CA . PRO B 1 27 ? 7.496 -11.383 -12.039 1 93.38 27 PRO B CA 1
ATOM 687 C C . PRO B 1 27 ? 6.789 -12.414 -11.156 1 93.38 27 PRO B C 1
ATOM 689 O O . PRO B 1 27 ? 7.047 -13.609 -11.273 1 93.38 27 PRO B O 1
ATOM 692 N N . THR B 1 28 ? 5.965 -11.969 -10.312 1 89.62 28 THR B N 1
ATOM 693 C CA . THR B 1 28 ? 5.215 -12.867 -9.438 1 89.62 28 THR B CA 1
ATOM 694 C C . THR B 1 28 ? 4.254 -13.734 -10.25 1 89.62 28 THR B C 1
ATOM 696 O O . THR B 1 28 ? 4.18 -14.945 -10.039 1 89.62 28 THR B O 1
ATOM 699 N N . TYR B 1 29 ? 3.645 -13.047 -11.094 1 85.5 29 TYR B N 1
ATOM 700 C CA . TYR B 1 29 ? 2.711 -13.773 -11.953 1 85.5 29 TYR B CA 1
ATOM 701 C C . TYR B 1 29 ? 3.445 -14.773 -12.828 1 85.5 29 TYR B C 1
ATOM 703 O O . TYR B 1 29 ? 2.893 -15.82 -13.18 1 85.5 29 TYR B O 1
ATOM 711 N N . ALA B 1 30 ? 4.676 -14.555 -13.188 1 90.62 30 ALA B N 1
ATOM 712 C CA . ALA B 1 30 ? 5.508 -15.414 -14.031 1 90.62 30 ALA B CA 1
ATOM 713 C C . ALA B 1 30 ? 6.133 -16.547 -13.219 1 90.62 30 ALA B C 1
ATOM 715 O O . ALA B 1 30 ? 6.93 -17.328 -13.742 1 90.62 30 ALA B O 1
ATOM 716 N N . GLY B 1 31 ? 5.844 -16.469 -11.828 1 88 31 GLY B N 1
ATOM 717 C CA . GLY B 1 31 ? 6.27 -17.594 -11.016 1 88 31 GLY B CA 1
ATOM 718 C C . GLY B 1 31 ? 7.562 -17.344 -10.266 1 88 31 GLY B C 1
ATOM 719 O O . GLY B 1 31 ? 8.195 -18.266 -9.773 1 88 31 GLY B O 1
ATOM 720 N N . SER B 1 32 ? 8.023 -16.078 -10.234 1 93.88 32 SER B N 1
ATOM 721 C CA . SER B 1 32 ? 9.219 -15.734 -9.461 1 93.88 32 SER B CA 1
ATOM 722 C C . SER B 1 32 ? 8.961 -15.875 -7.965 1 93.88 32 SER B C 1
ATOM 724 O O . SER B 1 32 ? 8.156 -15.133 -7.395 1 93.88 32 SER B O 1
ATOM 726 N N . LYS B 1 33 ? 9.656 -16.812 -7.379 1 94.06 33 LYS B N 1
ATOM 727 C CA . LYS B 1 33 ? 9.523 -17.016 -5.941 1 94.06 33 LYS B CA 1
ATOM 728 C C . LYS B 1 33 ? 10.047 -15.812 -5.168 1 94.06 33 LYS B C 1
ATOM 730 O O . LYS B 1 33 ? 9.445 -15.391 -4.18 1 94.06 33 LYS B O 1
ATOM 735 N N . ASN B 1 34 ? 11.141 -15.289 -5.625 1 95.44 34 ASN B N 1
ATOM 736 C CA . ASN B 1 34 ? 11.719 -14.117 -4.973 1 95.44 34 ASN B CA 1
ATOM 737 C C . ASN B 1 34 ? 10.758 -12.93 -4.996 1 95.44 34 ASN B C 1
ATOM 739 O O . ASN B 1 34 ? 10.578 -12.25 -3.984 1 95.44 34 ASN B O 1
ATOM 743 N N . ALA B 1 35 ? 10.141 -12.703 -6.117 1 95 35 ALA B N 1
ATOM 744 C CA . ALA B 1 35 ? 9.195 -11.594 -6.227 1 95 35 ALA B CA 1
ATOM 745 C C . ALA B 1 35 ? 7.988 -11.812 -5.316 1 95 35 ALA B C 1
ATOM 747 O O . ALA B 1 35 ? 7.484 -10.859 -4.707 1 95 35 ALA B O 1
ATOM 748 N N . SER B 1 36 ? 7.516 -13.047 -5.219 1 92.88 36 SER B N 1
ATOM 749 C CA . SER B 1 36 ? 6.387 -13.352 -4.348 1 92.88 36 SER B CA 1
ATOM 750 C C . SER B 1 36 ? 6.703 -13.023 -2.895 1 92.88 36 SER B C 1
ATOM 752 O O . SER B 1 36 ? 5.863 -12.469 -2.182 1 92.88 36 SER B O 1
ATOM 754 N N . GLU B 1 37 ? 7.844 -13.352 -2.549 1 94.19 37 GLU B N 1
ATOM 755 C CA . GLU B 1 37 ? 8.281 -13.086 -1.184 1 94.19 37 GLU B CA 1
ATOM 756 C C . GLU B 1 37 ? 8.414 -11.586 -0.93 1 94.19 37 GLU B C 1
ATOM 758 O O . GLU B 1 37 ? 8.023 -11.094 0.132 1 94.19 37 GLU B O 1
ATOM 763 N N . ARG B 1 38 ? 8.938 -10.898 -1.838 1 96.44 38 ARG B N 1
ATOM 764 C CA . ARG B 1 38 ? 9.055 -9.453 -1.709 1 96.44 38 ARG B CA 1
ATOM 765 C C . ARG B 1 38 ? 7.684 -8.797 -1.638 1 96.44 38 ARG B C 1
ATOM 767 O O . ARG B 1 38 ? 7.484 -7.844 -0.881 1 96.44 38 ARG B O 1
ATOM 774 N N . LEU B 1 39 ? 6.777 -9.289 -2.436 1 95.12 39 LEU B N 1
ATOM 775 C CA . LEU B 1 39 ? 5.41 -8.781 -2.432 1 95.12 39 LEU B CA 1
ATOM 776 C C . LEU B 1 39 ? 4.762 -8.969 -1.064 1 95.12 39 LEU B C 1
ATOM 778 O O . LEU B 1 39 ? 4.16 -8.031 -0.526 1 95.12 39 LEU B O 1
ATOM 782 N N . LYS B 1 40 ? 4.906 -10.109 -0.521 1 95.62 40 LYS B N 1
ATOM 783 C CA . LYS B 1 40 ? 4.336 -10.398 0.792 1 95.62 40 LYS B CA 1
ATOM 784 C C . LYS B 1 40 ? 4.938 -9.5 1.865 1 95.62 40 LYS B C 1
ATOM 786 O O . LYS B 1 40 ? 4.207 -8.867 2.635 1 95.62 40 LYS B O 1
ATOM 791 N N . LYS B 1 41 ? 6.215 -9.375 1.888 1 97.44 41 LYS B N 1
ATOM 792 C CA . LYS B 1 41 ? 6.906 -8.547 2.869 1 97.44 41 LYS B CA 1
ATOM 793 C C . LYS B 1 41 ? 6.57 -7.07 2.672 1 97.44 41 LYS B C 1
ATOM 795 O O . LYS B 1 41 ? 6.391 -6.332 3.643 1 97.44 41 LYS B O 1
ATOM 800 N N . GLY B 1 42 ? 6.516 -6.727 1.376 1 97.44 42 GLY B N 1
ATOM 801 C CA . GLY B 1 42 ? 6.18 -5.344 1.081 1 97.44 42 GLY B CA 1
ATOM 802 C C . GLY B 1 42 ? 4.793 -4.953 1.562 1 97.44 42 GLY B C 1
ATOM 803 O O . GLY B 1 42 ? 4.602 -3.857 2.094 1 97.44 42 GLY B O 1
ATOM 804 N N . ILE B 1 43 ? 3.912 -5.863 1.436 1 97 43 ILE B N 1
ATOM 805 C CA . ILE B 1 43 ? 2.545 -5.602 1.869 1 97 43 ILE B CA 1
ATOM 806 C C . ILE B 1 43 ? 2.504 -5.457 3.389 1 97 43 ILE B C 1
ATOM 808 O O . ILE B 1 43 ? 1.851 -4.551 3.914 1 97 43 ILE B O 1
ATOM 812 N N . MET B 1 44 ? 3.176 -6.219 4.133 1 96.25 44 MET B N 1
ATOM 813 C CA . MET B 1 44 ? 3.246 -6.129 5.586 1 96.25 44 MET B CA 1
ATOM 814 C C . MET B 1 44 ? 3.881 -4.812 6.02 1 96.25 44 MET B C 1
ATOM 816 O O . MET B 1 44 ? 3.408 -4.168 6.957 1 96.25 44 MET B O 1
ATOM 820 N N . HIS B 1 45 ? 4.875 -4.484 5.301 1 97.5 45 HIS B N 1
ATOM 821 C CA . HIS B 1 45 ? 5.57 -3.238 5.613 1 97.5 45 HIS B CA 1
ATOM 822 C C . HIS B 1 45 ? 4.691 -2.027 5.316 1 97.5 45 HIS B C 1
ATOM 824 O O . HIS B 1 45 ? 4.617 -1.099 6.125 1 97.5 45 HIS B O 1
ATOM 830 N N . ALA B 1 46 ? 4.039 -2.096 4.211 1 97.62 46 ALA B N 1
ATOM 831 C CA . ALA B 1 46 ? 3.135 -1.008 3.848 1 97.62 46 ALA B CA 1
ATOM 832 C C . ALA B 1 46 ? 2.029 -0.842 4.887 1 97.62 46 ALA B C 1
ATOM 834 O O . ALA B 1 46 ? 1.685 0.281 5.262 1 97.62 46 ALA B O 1
ATOM 835 N N . ARG B 1 47 ? 1.466 -1.854 5.348 1 96.06 47 ARG B N 1
ATOM 836 C CA . ARG B 1 47 ? 0.434 -1.813 6.379 1 96.06 47 ARG B CA 1
ATOM 837 C C . ARG B 1 47 ? 0.934 -1.088 7.621 1 96.06 47 ARG B C 1
ATOM 839 O O . ARG B 1 47 ? 0.226 -0.25 8.188 1 96.06 47 ARG B O 1
ATOM 846 N N . ALA B 1 48 ? 2.098 -1.482 8.023 1 96.12 48 ALA B N 1
ATOM 847 C CA . ALA B 1 48 ? 2.691 -0.84 9.195 1 96.12 48 ALA B CA 1
ATOM 848 C C . ALA B 1 48 ? 2.902 0.652 8.953 1 96.12 48 ALA B C 1
ATOM 850 O O . ALA B 1 48 ? 2.588 1.478 9.82 1 96.12 48 ALA B O 1
ATOM 851 N N . LEU B 1 49 ? 3.381 0.978 7.812 1 94.88 49 LEU B N 1
ATOM 852 C CA . LEU B 1 49 ? 3.639 2.375 7.477 1 94.88 49 LEU B CA 1
ATOM 853 C C . LEU B 1 49 ? 2.344 3.18 7.473 1 94.88 49 LEU B C 1
ATOM 855 O O . LEU B 1 49 ? 2.297 4.293 8 1 94.88 49 LEU B O 1
ATOM 859 N N . VAL B 1 50 ? 1.286 2.631 6.945 1 93.88 50 VAL B N 1
ATOM 860 C CA . VAL B 1 50 ? 0.005 3.326 6.895 1 93.88 50 VAL B CA 1
ATOM 861 C C . VAL B 1 50 ? -0.5 3.582 8.312 1 93.88 50 VAL B C 1
ATOM 863 O O . VAL B 1 50 ? -1.012 4.664 8.609 1 93.88 50 VAL B O 1
ATOM 866 N N . ARG B 1 51 ? -0.333 2.631 9.164 1 92.69 51 ARG B N 1
ATOM 867 C CA . ARG B 1 51 ? -0.762 2.797 10.547 1 92.69 51 ARG B CA 1
ATOM 868 C C . ARG B 1 51 ? 0.019 3.912 11.234 1 92.69 51 ARG B C 1
ATOM 870 O O . ARG B 1 51 ? -0.549 4.695 12 1 92.69 51 ARG B O 1
ATOM 877 N N . GLU B 1 52 ? 1.218 3.992 10.914 1 90.88 52 GLU B N 1
ATOM 878 C CA . GLU B 1 52 ? 2.055 5.055 11.469 1 90.88 52 GLU B CA 1
ATOM 879 C C . GLU B 1 52 ? 1.654 6.418 10.906 1 90.88 52 GLU B C 1
ATOM 881 O O . GLU B 1 52 ? 1.646 7.414 11.633 1 90.88 52 GLU B O 1
ATOM 886 N N . CYS B 1 53 ? 1.401 6.387 9.625 1 88.19 53 CYS B N 1
ATOM 887 C CA . CYS B 1 53 ? 0.92 7.621 9.016 1 88.19 53 CYS B CA 1
ATOM 888 C C . CYS B 1 53 ? -0.391 8.07 9.656 1 88.19 53 CYS B C 1
ATOM 890 O O . CYS B 1 53 ? -0.589 9.258 9.906 1 88.19 53 CYS B O 1
ATOM 892 N N . LEU B 1 54 ? -1.292 7.133 9.914 1 85.25 54 LEU B N 1
ATOM 893 C CA . LEU B 1 54 ? -2.578 7.422 10.539 1 85.25 54 LEU B CA 1
ATOM 894 C C . LEU B 1 54 ? -2.387 8.055 11.914 1 85.25 54 LEU B C 1
ATOM 896 O O . LEU B 1 54 ? -3.051 9.039 12.242 1 85.25 54 LEU B O 1
ATOM 900 N N . ILE B 1 55 ? -1.491 7.586 12.672 1 86.38 55 ILE B N 1
ATOM 901 C CA . ILE B 1 55 ? -1.201 8.102 14.008 1 86.38 55 ILE B CA 1
ATOM 902 C C . ILE B 1 55 ? -0.695 9.539 13.906 1 86.38 55 ILE B C 1
ATOM 904 O O . ILE B 1 55 ? -1.107 10.398 14.688 1 86.38 55 ILE B O 1
ATOM 908 N N . GLU B 1 56 ? 0.179 9.781 12.914 1 80.88 56 GLU B N 1
ATOM 909 C CA . GLU B 1 56 ? 0.741 11.109 12.719 1 80.88 56 GLU B CA 1
ATOM 910 C C . GLU B 1 56 ? -0.334 12.109 12.297 1 80.88 56 GLU B C 1
ATOM 912 O O . GLU B 1 56 ? -0.33 13.258 12.734 1 80.88 56 GLU B O 1
ATOM 917 N N . THR B 1 57 ? -1.174 11.688 11.445 1 80.94 57 THR B N 1
ATOM 918 C CA . THR B 1 57 ? -2.262 12.547 11 1 80.94 57 THR B CA 1
ATOM 919 C C . THR B 1 57 ? -3.182 12.906 12.164 1 80.94 57 THR B C 1
ATOM 921 O O . THR B 1 57 ? -3.643 14.047 12.266 1 80.94 57 THR B O 1
ATOM 924 N N . GLU B 1 58 ? -3.492 11.914 12.992 1 79.81 58 GLU B N 1
ATOM 925 C CA . GLU B 1 58 ? -4.324 12.164 14.164 1 79.81 58 GLU B CA 1
ATOM 926 C C . GLU B 1 58 ? -3.672 13.18 15.102 1 79.81 58 GLU B C 1
ATOM 928 O O . GLU B 1 58 ? -4.355 14.023 15.68 1 79.81 58 GLU B O 1
ATOM 933 N N . ARG B 1 59 ? -2.42 13.148 15.211 1 80.88 59 ARG B N 1
ATOM 934 C CA . ARG B 1 59 ? -1.674 14.078 16.047 1 80.88 59 ARG B CA 1
ATOM 935 C C . ARG B 1 59 ? -1.719 15.492 15.477 1 80.88 59 ARG B C 1
ATOM 937 O O . ARG B 1 59 ? -1.902 16.469 16.219 1 80.88 59 ARG B O 1
ATOM 944 N N . CYS B 1 60 ? -1.629 15.641 14.141 1 78.5 60 CYS B N 1
ATOM 945 C CA . CYS B 1 60 ? -1.677 16.922 13.453 1 78.5 60 CYS B CA 1
ATOM 946 C C . CYS B 1 60 ? -3.059 17.562 13.578 1 78.5 60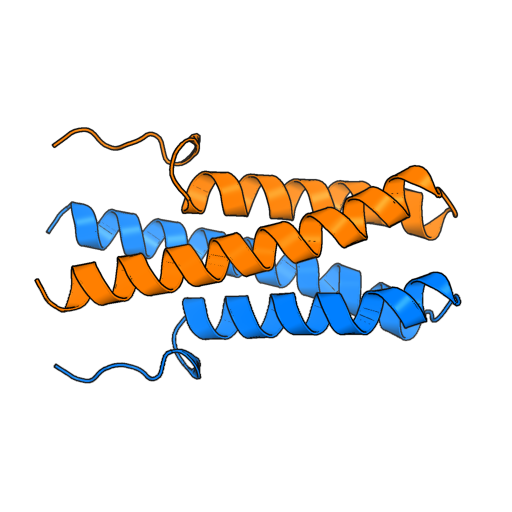 CYS B C 1
ATOM 948 O O . CYS B 1 60 ? -3.18 18.781 13.727 1 78.5 60 CYS B O 1
ATOM 950 N N . ALA B 1 61 ? -4.062 16.766 13.594 1 75.62 61 ALA B N 1
ATOM 951 C CA . ALA B 1 61 ? -5.438 17.266 13.641 1 75.62 61 ALA B CA 1
ATOM 952 C C . ALA B 1 61 ? -5.781 17.797 15.023 1 75.62 61 ALA B C 1
ATOM 954 O O . ALA B 1 61 ? -6.668 18.641 15.172 1 75.62 61 ALA B O 1
ATOM 955 N N . ARG B 1 62 ? -5.133 17.312 16 1 78.94 62 ARG B N 1
ATOM 956 C CA . ARG B 1 62 ? -5.383 17.719 17.375 1 78.94 62 ARG B CA 1
ATOM 957 C C . ARG B 1 62 ? -4.578 18.969 17.719 1 78.94 62 ARG B C 1
ATOM 959 O O . ARG B 1 62 ? -4.816 19.594 18.766 1 78.94 62 ARG B O 1
ATOM 966 N N . GLN B 1 63 ? -3.68 19.375 16.859 1 68.19 63 GLN B N 1
ATOM 967 C CA . GLN B 1 63 ? -2.947 20.625 17.109 1 68.19 63 GLN B CA 1
ATOM 968 C C . GLN B 1 63 ? -3.684 21.812 16.516 1 68.19 63 GLN B C 1
ATOM 970 O O . GLN B 1 63 ? -3.746 22.875 17.141 1 68.19 63 GLN B O 1
#

Sequence (126 aa):
SQGTPVSQSKYGELLAVIEELGKDIRPTYAGSKNASERLKKGIMHARALVRECLIETERCARQSQGTPVSQSKYGELLAVIEELGKDIRPTYAGSKNASERLKKGIMHARALVRECLIETERCARQ